Protein AF-A0A543KQH1-F1 (afdb_monomer_lite)

Radius of gyration: 15.55 Å; chains: 1; bounding box: 34×22×48 Å

Structure (mmCIF, N/CA/C/O backbone):
data_AF-A0A543KQH1-F1
#
_entry.id   AF-A0A543KQH1-F1
#
loop_
_atom_site.group_PDB
_atom_site.id
_atom_site.type_symbol
_atom_site.label_atom_id
_atom_site.label_alt_id
_atom_site.label_comp_id
_atom_site.label_asym_id
_atom_site.label_entity_id
_atom_site.label_seq_id
_atom_site.pdbx_PDB_ins_code
_atom_site.Cartn_x
_atom_site.Cartn_y
_atom_site.Cartn_z
_atom_site.occupancy
_atom_site.B_iso_or_equiv
_atom_site.auth_seq_id
_atom_site.auth_comp_id
_atom_site.auth_asym_id
_atom_site.auth_atom_id
_atom_site.pdbx_PDB_model_num
ATOM 1 N N . MET A 1 1 ? -16.096 5.176 -2.011 1.00 89.88 1 MET A N 1
ATOM 2 C CA . MET A 1 1 ? -15.415 5.969 -3.058 1.00 89.88 1 MET A CA 1
ATOM 3 C C . MET A 1 1 ? -13.911 6.041 -2.828 1.00 89.88 1 MET A C 1
ATOM 5 O O . MET A 1 1 ? -13.185 5.577 -3.690 1.00 89.88 1 MET A O 1
ATOM 9 N N . LEU A 1 2 ? -13.437 6.494 -1.659 1.00 95.19 2 LEU A N 1
ATOM 10 C CA . LEU A 1 2 ? -11.995 6.590 -1.362 1.00 95.19 2 LEU A CA 1
ATOM 11 C C . LEU A 1 2 ? -11.208 5.283 -1.546 1.00 95.19 2 LEU A C 1
ATOM 13 O O . LEU A 1 2 ? -10.172 5.297 -2.194 1.00 95.19 2 LEU A O 1
ATOM 17 N N . LEU A 1 3 ? -11.709 4.151 -1.036 1.00 94.12 3 LEU A N 1
ATOM 18 C CA . LEU A 1 3 ? -11.033 2.858 -1.217 1.00 94.12 3 LEU A CA 1
ATOM 19 C C . LEU A 1 3 ? -10.916 2.469 -2.697 1.00 94.12 3 LEU A C 1
ATOM 21 O O . LEU A 1 3 ? -9.865 2.021 -3.129 1.00 94.12 3 LEU A O 1
ATOM 25 N N . VAL A 1 4 ? -11.979 2.673 -3.476 1.00 96.38 4 VAL A N 1
ATOM 26 C CA . VAL A 1 4 ? -11.981 2.372 -4.915 1.00 96.38 4 VAL A CA 1
ATOM 27 C C . VAL A 1 4 ? -10.972 3.254 -5.647 1.00 96.38 4 VAL A C 1
ATOM 29 O O . VAL A 1 4 ? -10.198 2.747 -6.448 1.00 96.38 4 VAL A O 1
ATOM 32 N N . ALA A 1 5 ? -10.928 4.551 -5.329 1.00 96.88 5 ALA A N 1
ATOM 33 C CA . ALA A 1 5 ? -9.943 5.467 -5.895 1.00 96.88 5 ALA A CA 1
ATOM 34 C C . ALA A 1 5 ? -8.506 5.077 -5.510 1.00 96.88 5 ALA A C 1
ATOM 36 O O . ALA A 1 5 ? -7.632 5.077 -6.368 1.00 96.88 5 ALA A O 1
ATOM 37 N N . ALA A 1 6 ? -8.267 4.689 -4.253 1.00 95.56 6 ALA A N 1
ATOM 38 C CA . ALA A 1 6 ? -6.957 4.228 -3.798 1.00 95.56 6 ALA A CA 1
ATOM 39 C C . ALA A 1 6 ? -6.510 2.949 -4.522 1.00 95.56 6 ALA A C 1
ATOM 41 O O . ALA A 1 6 ? -5.364 2.869 -4.943 1.00 95.56 6 ALA A O 1
ATOM 42 N N . LEU A 1 7 ? -7.414 1.983 -4.716 1.00 96.56 7 LEU A N 1
ATOM 43 C CA . LEU A 1 7 ? -7.136 0.771 -5.493 1.00 96.56 7 LEU A CA 1
ATOM 44 C C . LEU A 1 7 ? -6.858 1.098 -6.967 1.00 96.56 7 LEU A C 1
ATOM 46 O O . LEU A 1 7 ? -5.910 0.579 -7.540 1.00 96.56 7 LEU A O 1
ATOM 50 N N . ALA A 1 8 ? -7.639 1.995 -7.574 1.00 96.69 8 ALA A N 1
ATOM 51 C CA . ALA A 1 8 ? -7.422 2.412 -8.957 1.00 96.69 8 ALA A CA 1
ATOM 52 C C . ALA A 1 8 ? -6.067 3.115 -9.140 1.00 96.69 8 ALA A C 1
ATOM 54 O O . ALA A 1 8 ? -5.348 2.809 -10.086 1.00 96.69 8 ALA A O 1
ATOM 55 N N . LEU A 1 9 ? -5.700 4.016 -8.222 1.00 95.25 9 LEU A N 1
ATOM 56 C CA . LEU A 1 9 ? -4.399 4.690 -8.224 1.00 95.25 9 LEU A CA 1
ATOM 57 C C . LEU A 1 9 ? -3.247 3.714 -7.976 1.00 95.25 9 LEU A C 1
ATOM 59 O O . LEU A 1 9 ? -2.213 3.837 -8.625 1.00 95.25 9 LEU A O 1
ATOM 63 N N . GLN A 1 10 ? -3.430 2.745 -7.078 1.00 96.31 10 GLN A N 1
ATOM 64 C CA . GLN A 1 10 ? -2.443 1.702 -6.813 1.00 96.31 10 GLN A CA 1
ATOM 65 C C . GLN A 1 10 ? -2.180 0.866 -8.069 1.00 96.31 10 GLN A C 1
ATOM 67 O O . GLN A 1 10 ? -1.032 0.757 -8.481 1.00 96.31 10 GLN A O 1
ATOM 72 N N . VAL A 1 11 ? -3.221 0.354 -8.733 1.00 94.81 11 VAL A N 1
ATOM 73 C CA . VAL A 1 11 ? -3.068 -0.411 -9.981 1.00 94.81 11 VAL A CA 1
ATOM 74 C C . VAL A 1 11 ? -2.459 0.460 -11.083 1.00 94.81 11 VAL A C 1
ATOM 76 O O . VAL A 1 11 ? -1.492 0.054 -11.721 1.00 94.81 11 VAL A O 1
ATOM 79 N N . ALA A 1 12 ? -2.990 1.665 -11.305 1.00 92.94 12 ALA A N 1
ATOM 80 C CA . ALA A 1 12 ? -2.508 2.549 -12.364 1.00 92.94 12 ALA A CA 1
ATOM 81 C C . ALA A 1 12 ? -1.039 2.946 -12.169 1.00 92.94 12 ALA A C 1
ATOM 83 O O . ALA A 1 12 ? -0.290 2.976 -13.139 1.00 92.94 12 ALA A O 1
ATOM 84 N N . GLY A 1 13 ? -0.629 3.229 -10.931 1.00 91.25 13 GLY A N 1
ATOM 85 C CA . GLY A 1 13 ? 0.753 3.558 -10.600 1.00 91.25 13 GLY A CA 1
ATOM 86 C C . GLY A 1 13 ? 1.693 2.363 -10.743 1.00 91.25 13 GLY A C 1
ATOM 87 O O . GLY A 1 13 ? 2.760 2.500 -11.331 1.00 91.25 13 GLY A O 1
ATOM 88 N N . LEU A 1 14 ? 1.273 1.186 -10.273 1.00 90.25 14 LEU A N 1
ATOM 89 C CA . LEU A 1 14 ? 2.082 -0.034 -10.304 1.00 90.25 14 LEU A CA 1
ATOM 90 C C . LEU A 1 14 ? 2.351 -0.534 -11.733 1.00 90.25 14 LEU A C 1
ATOM 92 O O . LEU A 1 14 ? 3.412 -1.086 -12.008 1.00 90.25 14 LEU A O 1
ATOM 96 N N . TYR A 1 15 ? 1.403 -0.339 -12.653 1.00 89.81 15 TYR A N 1
ATOM 97 C CA . TYR A 1 15 ? 1.537 -0.735 -14.062 1.00 89.81 15 TYR A CA 1
ATOM 98 C C . TYR A 1 15 ? 1.799 0.442 -15.007 1.00 89.81 15 TYR A C 1
ATOM 100 O O . TYR A 1 15 ? 1.700 0.284 -16.226 1.00 89.81 15 TYR A O 1
ATOM 108 N N . ALA A 1 16 ? 2.124 1.623 -14.474 1.00 86.62 16 ALA A N 1
ATOM 109 C CA . ALA A 1 16 ? 2.477 2.763 -15.304 1.00 86.62 16 ALA A CA 1
ATOM 110 C C . ALA A 1 16 ? 3.716 2.423 -16.158 1.00 86.62 16 ALA A C 1
ATOM 112 O O . ALA A 1 16 ? 4.690 1.872 -15.631 1.00 86.62 16 ALA A O 1
ATOM 113 N N . PRO A 1 17 ? 3.714 2.748 -17.465 1.00 75.69 17 PRO A N 1
ATOM 114 C CA . PRO A 1 17 ? 4.891 2.573 -18.302 1.00 75.69 17 PRO A CA 1
ATOM 115 C C . PRO A 1 17 ? 6.074 3.350 -17.724 1.00 75.69 17 PRO A C 1
ATOM 117 O O . PRO A 1 17 ? 5.961 4.543 -17.438 1.00 75.69 17 PRO A O 1
ATOM 120 N N . THR A 1 18 ? 7.220 2.691 -17.584 1.00 68.50 18 THR A N 1
ATOM 121 C CA . THR A 1 18 ? 8.476 3.386 -17.309 1.00 68.50 18 THR A CA 1
ATOM 122 C C . THR A 1 18 ? 8.922 4.091 -18.585 1.00 68.50 18 THR A C 1
ATOM 124 O O . THR A 1 18 ? 8.967 3.491 -19.659 1.00 68.50 18 THR A O 1
ATOM 127 N N . VAL A 1 19 ? 9.208 5.392 -18.496 1.00 58.59 19 VAL A N 1
ATOM 128 C CA . VAL A 1 19 ? 9.757 6.145 -19.628 1.00 58.59 19 VAL A CA 1
ATOM 129 C C . VAL A 1 19 ? 11.234 5.768 -19.761 1.00 58.59 19 VAL A C 1
ATOM 131 O O . VAL A 1 19 ? 11.971 5.965 -18.795 1.00 58.59 19 VAL A O 1
ATOM 134 N N . PRO A 1 20 ? 11.692 5.246 -20.915 1.00 51.41 20 PRO A N 1
ATOM 135 C CA . PRO A 1 20 ? 13.111 5.003 -21.135 1.00 51.41 20 PRO A CA 1
ATOM 136 C C . PRO A 1 20 ? 13.878 6.326 -21.046 1.00 51.41 20 PRO A C 1
ATOM 138 O O . PRO A 1 20 ? 13.583 7.281 -21.765 1.00 51.41 20 PRO A O 1
ATOM 141 N N . GLY A 1 21 ? 14.858 6.384 -20.157 1.00 57.22 21 GLY A N 1
ATOM 142 C CA . GLY A 1 21 ? 15.703 7.546 -19.909 1.00 57.22 21 GLY A CA 1
ATOM 143 C C . GLY A 1 21 ? 16.879 7.135 -19.027 1.00 57.22 21 GLY A C 1
ATOM 144 O O . GLY A 1 21 ? 16.927 5.984 -18.597 1.00 57.22 21 GLY A O 1
ATOM 145 N N . PRO A 1 22 ? 17.846 8.028 -18.757 1.00 57.50 22 PRO A N 1
ATOM 146 C CA . PRO A 1 22 ? 18.864 7.726 -17.762 1.00 57.50 22 PRO A CA 1
ATOM 147 C C . PRO A 1 22 ? 18.164 7.413 -16.434 1.00 57.50 22 PRO A C 1
ATOM 149 O O . PRO A 1 22 ? 17.206 8.114 -16.084 1.00 57.50 22 PRO A O 1
ATOM 152 N N . ASP A 1 23 ? 18.637 6.399 -15.704 1.00 61.88 23 ASP A N 1
ATOM 153 C CA . ASP A 1 23 ? 18.207 6.120 -14.330 1.00 61.88 23 ASP A CA 1
ATOM 154 C C . ASP A 1 23 ? 18.596 7.314 -13.448 1.00 61.88 23 ASP A C 1
ATOM 156 O O . ASP A 1 23 ? 19.660 7.390 -12.841 1.00 61.88 23 ASP A O 1
ATOM 160 N N . THR A 1 24 ? 17.738 8.328 -13.476 1.00 57.94 24 THR A N 1
ATOM 161 C CA . THR A 1 24 ? 17.877 9.605 -12.766 1.00 57.94 24 THR A CA 1
ATOM 162 C C . THR A 1 24 ? 17.168 9.575 -11.416 1.00 57.94 24 THR A C 1
ATOM 164 O O . THR A 1 24 ? 17.217 10.551 -10.667 1.00 57.94 24 THR A O 1
ATOM 167 N N . GLY A 1 25 ? 16.498 8.464 -11.095 1.00 64.19 25 GLY A N 1
ATOM 168 C CA . GLY A 1 25 ? 15.852 8.252 -9.809 1.00 64.19 25 GLY A CA 1
ATOM 169 C C . GLY A 1 25 ? 16.879 8.021 -8.704 1.00 64.19 25 GLY A C 1
ATOM 170 O O . GLY A 1 25 ? 17.869 7.318 -8.892 1.00 64.19 25 GLY A O 1
ATOM 171 N N . LEU A 1 26 ? 16.636 8.598 -7.525 1.00 72.06 26 LEU A N 1
ATOM 172 C CA . LEU A 1 26 ? 17.372 8.214 -6.321 1.00 72.06 26 LEU A CA 1
ATOM 173 C C . LEU A 1 26 ? 17.163 6.709 -6.060 1.00 72.06 26 LEU A C 1
ATOM 175 O O . LEU A 1 26 ? 16.006 6.270 -6.048 1.00 72.06 26 LEU A O 1
ATOM 179 N N . PRO A 1 27 ? 18.235 5.934 -5.802 1.00 74.44 27 PRO A N 1
ATOM 180 C CA . PRO A 1 27 ? 18.118 4.517 -5.477 1.00 74.44 27 PRO A CA 1
ATOM 181 C C . PRO A 1 27 ? 17.128 4.279 -4.329 1.00 74.44 27 PRO A C 1
ATOM 183 O O . PRO A 1 27 ? 17.260 4.878 -3.260 1.00 74.44 27 PRO A O 1
ATOM 186 N N . GLY A 1 28 ? 16.135 3.411 -4.542 1.00 77.69 28 GLY A N 1
ATOM 187 C CA . GLY A 1 28 ? 15.149 3.020 -3.531 1.00 77.69 28 GLY A CA 1
ATOM 188 C C . GLY A 1 28 ? 13.872 3.868 -3.469 1.00 77.69 28 GLY A C 1
ATOM 189 O O . GLY A 1 28 ? 12.977 3.534 -2.691 1.00 77.69 28 GLY A O 1
ATOM 190 N N . LEU A 1 29 ? 13.737 4.944 -4.260 1.00 84.88 29 LEU A N 1
ATOM 191 C CA . LEU A 1 29 ? 12.473 5.700 -4.342 1.00 84.88 29 LEU A CA 1
ATOM 192 C C . LEU A 1 29 ? 11.317 4.870 -4.913 1.00 84.88 29 LEU A C 1
ATOM 194 O O . LEU A 1 29 ? 10.171 5.044 -4.503 1.00 84.88 29 LEU A O 1
ATOM 198 N N . ASP A 1 30 ? 11.630 3.962 -5.828 1.00 85.19 30 ASP A N 1
ATOM 199 C CA . ASP A 1 30 ? 10.745 2.927 -6.353 1.00 85.19 30 ASP A CA 1
ATOM 200 C C . ASP A 1 30 ? 10.087 2.134 -5.212 1.00 85.19 30 ASP A C 1
ATOM 202 O O . ASP A 1 30 ? 8.860 2.101 -5.104 1.00 85.19 30 ASP A O 1
ATOM 206 N N . LYS A 1 31 ? 10.889 1.639 -4.263 1.00 89.69 31 LYS A N 1
ATOM 207 C CA . LYS A 1 31 ? 10.419 0.866 -3.101 1.00 89.69 31 LYS A CA 1
ATOM 208 C C . LYS A 1 31 ? 9.535 1.686 -2.167 1.00 89.69 31 LYS A C 1
ATOM 210 O O . LYS A 1 31 ? 8.573 1.168 -1.602 1.00 89.69 31 LYS A O 1
ATOM 215 N N . VAL A 1 32 ? 9.818 2.982 -2.011 1.00 91.69 32 VAL A N 1
ATOM 216 C CA . VAL A 1 32 ? 8.935 3.896 -1.263 1.00 91.69 32 VAL A CA 1
ATOM 217 C C . VAL A 1 32 ? 7.586 4.037 -1.972 1.00 91.69 32 VAL A C 1
ATOM 219 O O . VAL A 1 32 ? 6.547 4.018 -1.311 1.00 91.69 32 VAL A O 1
ATOM 222 N N . GLY A 1 33 ? 7.589 4.132 -3.304 1.00 91.69 33 GLY A N 1
ATOM 223 C CA . GLY A 1 33 ? 6.377 4.123 -4.122 1.00 91.69 33 GLY A CA 1
ATOM 224 C C . GLY A 1 33 ? 5.535 2.868 -3.888 1.00 91.69 33 GLY A C 1
ATOM 225 O O . GLY A 1 33 ? 4.368 2.989 -3.518 1.00 91.69 33 GLY A O 1
ATOM 226 N N . HIS A 1 34 ? 6.147 1.690 -4.009 1.00 94.19 34 HIS A N 1
ATOM 227 C CA . HIS A 1 34 ? 5.536 0.385 -3.729 1.00 94.19 34 HIS A CA 1
ATOM 228 C C . HIS A 1 34 ? 4.908 0.323 -2.329 1.00 94.19 34 HIS A C 1
ATOM 230 O O . HIS A 1 34 ? 3.701 0.102 -2.168 1.00 94.19 34 HIS A O 1
ATOM 236 N N . LEU A 1 35 ? 5.692 0.667 -1.305 1.00 96.31 35 LEU A N 1
ATOM 237 C CA . LEU A 1 35 ? 5.232 0.701 0.080 1.00 96.31 35 LEU A CA 1
ATOM 238 C C . LEU A 1 35 ? 3.988 1.585 0.250 1.00 96.31 35 LEU A C 1
ATOM 240 O O . LEU A 1 35 ? 3.005 1.165 0.865 1.00 96.31 35 LEU A O 1
ATOM 244 N N . LEU A 1 36 ? 3.999 2.806 -0.294 1.00 95.38 36 LEU A N 1
ATOM 245 C CA . LEU A 1 36 ? 2.878 3.742 -0.166 1.00 95.38 36 LEU A CA 1
ATOM 246 C C . LEU A 1 36 ? 1.645 3.293 -0.959 1.00 95.38 36 LEU A C 1
ATOM 248 O O . LEU A 1 36 ? 0.522 3.395 -0.449 1.00 95.38 36 LEU A O 1
ATOM 252 N N . MET A 1 37 ? 1.849 2.773 -2.173 1.00 96.00 37 MET A N 1
ATOM 253 C CA . MET A 1 37 ? 0.786 2.276 -3.047 1.00 96.00 37 MET A CA 1
ATOM 254 C C . MET A 1 37 ? -0.002 1.141 -2.392 1.00 96.00 37 MET A C 1
ATOM 256 O O . MET A 1 37 ? -1.222 1.102 -2.536 1.00 96.00 37 MET A O 1
ATOM 260 N N . PHE A 1 38 ? 0.645 0.277 -1.609 1.00 98.12 38 PHE A N 1
ATOM 261 C CA . PHE A 1 38 ? -0.035 -0.795 -0.879 1.00 98.12 38 PHE A CA 1
ATOM 262 C C . PHE A 1 38 ? -0.516 -0.387 0.524 1.00 98.12 38 PHE A C 1
ATOM 264 O O . PHE A 1 38 ? -1.568 -0.856 0.974 1.00 98.12 38 PHE A O 1
ATOM 271 N N . ALA A 1 39 ? 0.177 0.528 1.211 1.00 98.12 39 ALA A N 1
ATOM 272 C CA . ALA A 1 39 ? -0.211 0.978 2.550 1.00 98.12 39 ALA A CA 1
ATOM 273 C C . ALA A 1 39 ? -1.547 1.731 2.577 1.00 98.12 39 ALA A C 1
ATOM 275 O O . ALA A 1 39 ? -2.382 1.479 3.452 1.00 98.12 39 ALA A O 1
ATOM 276 N N . ALA A 1 40 ? -1.778 2.636 1.622 1.00 97.62 40 ALA A N 1
ATOM 277 C CA . ALA A 1 40 ? -2.996 3.443 1.574 1.00 97.62 40 ALA A CA 1
ATOM 278 C C . ALA A 1 40 ? -4.292 2.605 1.434 1.00 97.62 40 ALA A C 1
ATOM 280 O O . ALA A 1 40 ? -5.176 2.729 2.294 1.00 97.62 40 ALA A O 1
ATOM 281 N N . PRO A 1 41 ? -4.445 1.719 0.425 1.00 97.88 41 PRO A N 1
ATOM 282 C CA . PRO A 1 41 ? -5.631 0.874 0.311 1.00 97.88 41 PRO A CA 1
ATOM 283 C C . PRO A 1 41 ? -5.737 -0.143 1.457 1.00 97.88 41 PRO A C 1
ATOM 285 O O . PRO A 1 41 ? -6.852 -0.413 1.907 1.00 97.88 41 PRO A O 1
ATOM 288 N N . ALA A 1 42 ? -4.623 -0.650 2.003 1.00 98.44 42 ALA A N 1
ATOM 289 C CA . ALA A 1 42 ? -4.647 -1.550 3.160 1.00 98.44 42 ALA A CA 1
ATOM 290 C C . ALA A 1 42 ? -5.178 -0.863 4.431 1.00 98.44 42 ALA A C 1
ATOM 292 O O . ALA A 1 42 ? -5.990 -1.440 5.170 1.00 98.44 42 ALA A O 1
ATOM 293 N N . ALA A 1 43 ? -4.780 0.390 4.673 1.00 98.25 43 ALA A N 1
ATOM 294 C CA . ALA A 1 43 ? -5.304 1.189 5.775 1.00 98.25 43 ALA A CA 1
ATOM 295 C C . ALA A 1 43 ? -6.815 1.415 5.620 1.00 98.25 43 ALA A C 1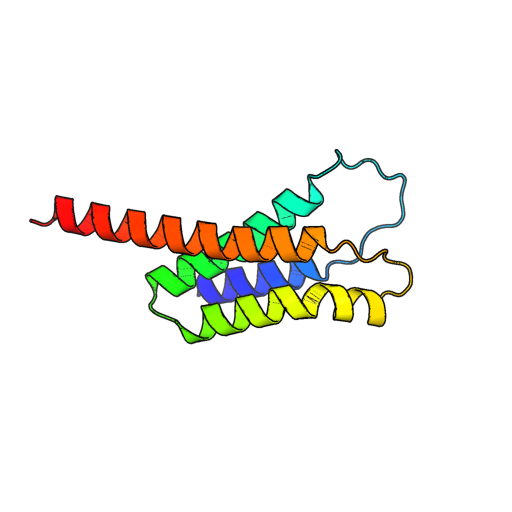
ATOM 297 O O . ALA A 1 43 ? -7.583 1.125 6.541 1.00 98.25 43 ALA A O 1
ATOM 298 N N . LEU A 1 44 ? -7.264 1.846 4.436 1.00 98.00 44 LEU A N 1
ATOM 299 C CA . LEU A 1 44 ? -8.684 2.070 4.145 1.00 98.00 44 LEU A CA 1
ATOM 300 C C . LEU A 1 44 ? -9.514 0.785 4.267 1.00 98.00 44 LEU A C 1
ATOM 302 O O . LEU A 1 44 ? -10.563 0.794 4.910 1.00 98.00 44 LEU A O 1
ATOM 306 N N . ALA A 1 45 ? -9.040 -0.335 3.718 1.00 97.75 45 ALA A N 1
ATOM 307 C CA . ALA A 1 45 ? -9.704 -1.630 3.844 1.00 97.75 45 ALA A CA 1
ATOM 308 C C . ALA A 1 45 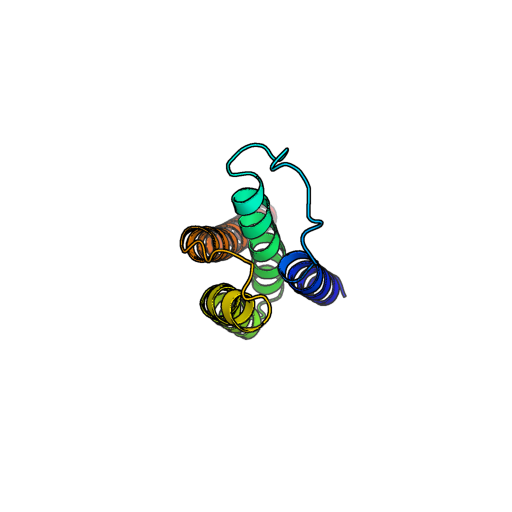? -9.844 -2.054 5.314 1.00 97.75 45 ALA A C 1
ATOM 310 O O . ALA A 1 45 ? -10.909 -2.507 5.737 1.00 97.75 45 ALA A O 1
ATOM 311 N N . THR A 1 46 ? -8.804 -1.836 6.125 1.00 98.12 46 THR A N 1
ATOM 312 C CA . THR A 1 46 ? -8.835 -2.112 7.568 1.00 98.12 46 THR A CA 1
ATOM 313 C C . THR A 1 46 ? -9.821 -1.199 8.304 1.00 98.12 46 THR A C 1
ATOM 315 O O . THR A 1 46 ? -10.565 -1.667 9.169 1.00 98.12 46 THR A O 1
ATOM 318 N N . LEU A 1 47 ? -9.885 0.092 7.965 1.00 96.75 47 LEU A N 1
ATOM 319 C CA . LEU A 1 47 ? -10.852 1.048 8.527 1.00 96.75 47 LEU A CA 1
ATOM 320 C C . LEU A 1 47 ? -12.302 0.751 8.111 1.00 96.75 47 LEU A C 1
ATOM 322 O O . LEU A 1 47 ? -13.222 1.014 8.880 1.00 96.75 47 LEU A O 1
ATOM 326 N N . LEU A 1 48 ? -12.512 0.121 6.958 1.00 96.38 48 LEU A N 1
ATOM 327 C CA . LEU A 1 48 ? -13.836 -0.281 6.473 1.00 96.38 48 LEU A CA 1
ATOM 328 C C . LEU A 1 48 ? -14.217 -1.726 6.842 1.00 96.38 48 LEU A C 1
ATOM 330 O O . LEU A 1 48 ? -15.340 -2.146 6.590 1.00 96.38 48 LEU A O 1
ATOM 334 N N . GLY A 1 49 ? -13.300 -2.502 7.432 1.00 96.56 49 GLY A N 1
ATOM 335 C CA . GLY A 1 49 ? -13.535 -3.915 7.757 1.00 96.56 49 GLY A CA 1
ATOM 336 C C . GLY A 1 49 ? -13.556 -4.846 6.535 1.00 96.56 49 GLY A C 1
ATOM 337 O O . GLY A 1 49 ? -13.986 -5.995 6.639 1.00 96.56 49 GLY A O 1
ATOM 338 N N . ALA A 1 50 ? -13.065 -4.386 5.383 1.00 96.62 50 ALA A N 1
ATOM 339 C CA . ALA A 1 50 ? -13.066 -5.110 4.116 1.00 96.62 50 ALA A CA 1
ATOM 340 C C . ALA A 1 50 ? -11.911 -6.127 4.041 1.00 96.62 50 ALA A C 1
ATOM 342 O O . ALA A 1 50 ? -10.942 -5.955 3.305 1.00 96.62 50 ALA A O 1
ATOM 343 N N . ARG A 1 51 ? -12.002 -7.209 4.826 1.00 95.56 51 ARG A N 1
ATOM 344 C CA . ARG A 1 51 ? -10.938 -8.229 4.956 1.00 95.56 51 ARG A CA 1
ATOM 345 C C . ARG A 1 51 ? -10.533 -8.876 3.629 1.00 95.56 51 ARG A C 1
ATOM 347 O O . ARG A 1 51 ? -9.357 -9.155 3.432 1.00 95.56 51 ARG A O 1
ATOM 354 N N . TRP A 1 52 ? -11.487 -9.084 2.724 1.00 97.38 52 TRP A N 1
ATOM 355 C CA . TRP A 1 52 ? -11.223 -9.677 1.411 1.00 97.38 52 TRP A CA 1
ATOM 356 C C . TRP A 1 52 ? -10.294 -8.803 0.554 1.00 97.38 52 TRP A C 1
ATOM 358 O O . TRP A 1 52 ? -9.494 -9.336 -0.206 1.00 97.38 52 TRP A O 1
ATOM 368 N N . VAL A 1 53 ? -10.330 -7.475 0.728 1.00 97.50 53 VAL A N 1
ATOM 369 C CA . VAL A 1 53 ? -9.438 -6.545 0.018 1.00 97.50 53 VAL A CA 1
ATOM 370 C C . VAL A 1 53 ? -8.000 -6.709 0.495 1.00 97.50 53 VAL A C 1
ATOM 372 O O . VAL A 1 53 ? -7.086 -6.652 -0.314 1.00 97.50 53 VAL A O 1
ATOM 375 N N . LEU A 1 54 ? -7.778 -6.972 1.786 1.00 98.06 54 LEU A N 1
ATOM 376 C CA . LEU A 1 54 ? -6.432 -7.243 2.303 1.00 98.06 54 LEU A CA 1
ATOM 377 C C . LEU A 1 54 ? -5.848 -8.523 1.699 1.00 98.06 54 LEU A C 1
ATOM 379 O O . LEU A 1 54 ? -4.681 -8.541 1.328 1.00 98.06 54 LEU A O 1
ATOM 383 N N . VAL A 1 55 ? -6.667 -9.571 1.560 1.00 98.12 55 VAL A N 1
ATOM 384 C CA . VAL A 1 55 ? -6.252 -10.807 0.880 1.00 98.12 55 VAL A CA 1
ATOM 385 C C . VAL A 1 55 ? -5.927 -10.524 -0.586 1.00 98.12 55 VAL A C 1
ATOM 387 O O . VAL A 1 55 ? -4.878 -10.944 -1.062 1.00 98.12 55 VAL A O 1
ATOM 390 N N . ALA A 1 56 ? -6.778 -9.764 -1.280 1.00 97.94 56 ALA A N 1
ATOM 391 C CA . ALA A 1 56 ? -6.540 -9.377 -2.667 1.00 97.94 56 ALA A CA 1
ATOM 392 C C . ALA A 1 56 ? -5.240 -8.572 -2.833 1.00 97.94 56 ALA A C 1
ATOM 394 O O . ALA A 1 56 ? -4.484 -8.845 -3.757 1.00 97.94 56 ALA A O 1
ATOM 395 N N . LEU A 1 57 ? -4.940 -7.642 -1.920 1.00 98.12 57 LEU A N 1
ATOM 396 C CA . LEU A 1 57 ? -3.690 -6.879 -1.927 1.00 98.12 57 LEU A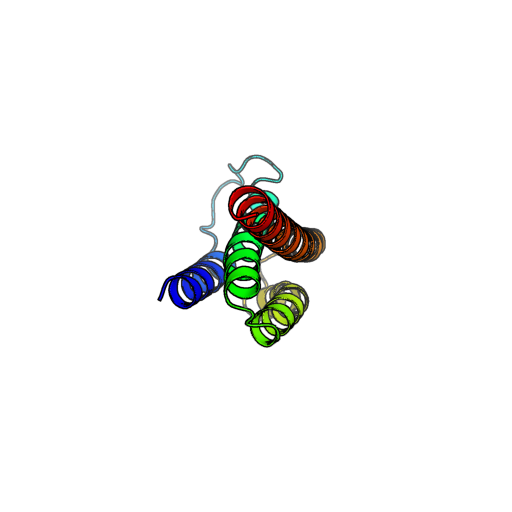 CA 1
ATOM 397 C C . LEU A 1 57 ? -2.466 -7.776 -1.710 1.00 98.12 57 LEU A C 1
ATOM 399 O O . LEU A 1 57 ? -1.474 -7.601 -2.402 1.00 98.12 57 LEU A O 1
ATOM 403 N N . VAL A 1 58 ? -2.527 -8.756 -0.801 1.00 98.38 58 VAL A N 1
ATOM 404 C CA . VAL A 1 58 ? -1.415 -9.706 -0.597 1.00 98.38 58 VAL A CA 1
ATOM 405 C C . VAL A 1 58 ? -1.191 -10.558 -1.843 1.00 98.38 58 VAL A C 1
ATOM 407 O O . VAL A 1 58 ? -0.056 -10.730 -2.270 1.00 98.38 58 VAL A O 1
ATOM 410 N N . VAL A 1 59 ? -2.263 -11.065 -2.457 1.00 98.12 59 VAL A N 1
ATOM 411 C CA . VAL A 1 59 ? -2.156 -11.802 -3.725 1.00 98.12 59 VAL A CA 1
ATOM 412 C C . VAL A 1 59 ? -1.565 -10.906 -4.810 1.00 98.12 59 VAL A C 1
ATOM 414 O O . VAL A 1 59 ? -0.679 -11.338 -5.539 1.00 98.12 59 VAL A O 1
ATOM 417 N N . HIS A 1 60 ? -2.014 -9.653 -4.897 1.00 97.25 60 HIS A N 1
ATOM 418 C CA . HIS A 1 60 ? -1.509 -8.708 -5.885 1.00 97.25 60 HIS A CA 1
ATOM 419 C C . HIS A 1 60 ? -0.021 -8.412 -5.683 1.00 97.25 60 HIS A C 1
ATOM 421 O O . HIS A 1 60 ? 0.707 -8.476 -6.660 1.00 97.25 60 HIS A O 1
ATOM 427 N N . ALA A 1 61 ? 0.438 -8.203 -4.447 1.00 96.75 61 ALA A N 1
ATOM 428 C CA . ALA A 1 61 ? 1.851 -7.997 -4.112 1.00 96.75 61 ALA A CA 1
ATOM 429 C C . ALA A 1 61 ? 2.758 -9.170 -4.532 1.00 96.75 61 ALA A C 1
ATOM 431 O O . ALA A 1 61 ? 3.902 -8.971 -4.913 1.00 96.75 61 ALA A O 1
ATOM 432 N N . LEU A 1 62 ? 2.256 -10.408 -4.462 1.00 95.94 62 LEU A N 1
ATOM 433 C CA . LEU A 1 62 ? 3.027 -11.603 -4.832 1.00 95.94 62 LEU A CA 1
ATOM 434 C C . LEU A 1 62 ? 3.010 -11.892 -6.339 1.00 95.94 62 LEU A C 1
ATOM 436 O O . LEU A 1 62 ? 3.891 -12.580 -6.848 1.00 95.94 62 LEU A O 1
ATOM 440 N N . VAL A 1 63 ? 1.977 -11.428 -7.044 1.00 95.12 63 VAL A N 1
ATOM 441 C CA . VAL A 1 63 ? 1.761 -11.716 -8.471 1.00 95.12 63 VAL A CA 1
ATOM 442 C C . VAL A 1 63 ? 2.203 -10.556 -9.363 1.00 95.12 63 VAL A C 1
ATOM 444 O O . VAL A 1 63 ? 2.506 -10.781 -10.533 1.00 95.12 63 VAL A O 1
ATOM 447 N N . SER A 1 64 ? 2.247 -9.329 -8.839 1.00 92.56 64 SER A N 1
ATOM 448 C CA . SER A 1 64 ? 2.562 -8.105 -9.581 1.00 92.56 64 SER A CA 1
ATOM 449 C C . SER A 1 64 ? 3.891 -8.203 -10.318 1.00 92.56 64 SER A C 1
ATOM 451 O O . SER A 1 64 ? 3.915 -7.986 -11.525 1.00 92.56 64 SER A O 1
ATOM 453 N N . GLU A 1 65 ? 4.957 -8.584 -9.623 1.00 90.81 65 GLU A N 1
ATOM 454 C CA . GLU A 1 65 ? 6.310 -8.651 -10.173 1.00 90.81 65 GLU A CA 1
ATOM 455 C C . GLU A 1 65 ? 6.459 -9.752 -11.248 1.00 90.81 65 GLU A C 1
ATOM 457 O O . GLU A 1 65 ? 6.851 -9.422 -12.372 1.00 90.81 65 GLU A O 1
ATOM 462 N N . PRO A 1 66 ? 6.059 -11.026 -11.020 1.00 90.00 66 PRO A N 1
ATOM 463 C CA . PRO A 1 66 ? 6.047 -12.030 -12.088 1.00 90.00 66 PRO A CA 1
ATOM 464 C C . PRO A 1 66 ? 5.215 -11.610 -13.305 1.00 90.00 66 PRO A C 1
ATOM 466 O O . PRO A 1 66 ? 5.602 -11.848 -14.451 1.00 90.00 66 PRO A O 1
ATOM 469 N N . LEU A 1 67 ? 4.068 -10.967 -13.068 1.00 90.50 67 LEU A N 1
ATOM 470 C CA . LEU A 1 67 ? 3.195 -10.487 -14.133 1.00 90.50 67 LEU A CA 1
ATOM 471 C C . LEU A 1 67 ? 3.848 -9.347 -14.927 1.00 90.50 67 LEU A C 1
ATOM 473 O O . LEU A 1 67 ? 3.760 -9.335 -16.153 1.00 90.50 67 LEU A O 1
ATOM 477 N N . GLN A 1 68 ? 4.520 -8.411 -14.256 1.00 88.12 68 GLN A N 1
ATOM 478 C CA . GLN A 1 68 ? 5.264 -7.329 -14.901 1.00 88.12 68 GLN A CA 1
ATOM 479 C C . GLN A 1 68 ? 6.425 -7.872 -15.734 1.00 88.12 68 GLN A C 1
ATOM 481 O O . GLN A 1 68 ? 6.572 -7.448 -16.875 1.00 88.12 68 GLN A O 1
ATOM 486 N N . GLY A 1 69 ? 7.187 -8.843 -15.222 1.00 84.94 69 GLY A N 1
ATOM 487 C CA . G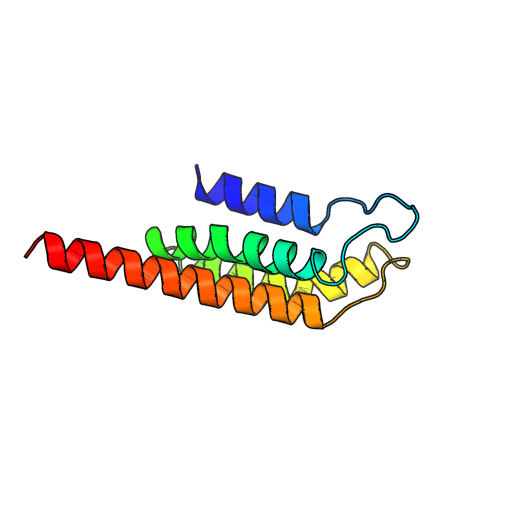LY A 1 69 ? 8.258 -9.491 -15.985 1.00 84.94 69 GLY A CA 1
ATOM 488 C C . GLY A 1 69 ? 7.746 -10.213 -17.236 1.00 84.94 69 GLY A C 1
ATOM 489 O O . GLY A 1 69 ? 8.406 -10.212 -18.273 1.00 84.94 69 GLY A O 1
ATOM 490 N N . TRP A 1 70 ? 6.535 -10.781 -17.183 1.00 86.12 70 TRP A N 1
ATOM 491 C CA . TRP A 1 70 ? 5.918 -11.434 -18.341 1.00 86.12 70 TRP A CA 1
ATOM 492 C C . TRP A 1 70 ? 5.366 -10.442 -19.378 1.00 86.12 70 TRP A C 1
ATOM 494 O O . TRP A 1 70 ? 5.527 -10.649 -20.581 1.00 86.12 70 TRP A O 1
ATOM 504 N N . VAL A 1 71 ? 4.720 -9.362 -18.928 1.00 84.38 71 VAL A N 1
ATOM 505 C CA . VAL A 1 71 ? 4.071 -8.368 -19.805 1.00 84.38 71 VAL A CA 1
ATOM 506 C C . VAL A 1 71 ? 5.062 -7.326 -20.336 1.00 84.38 71 VAL A C 1
ATOM 508 O O . VAL A 1 71 ? 4.877 -6.800 -21.433 1.00 84.38 71 VAL A O 1
ATOM 511 N N . ALA A 1 72 ? 6.132 -7.046 -19.593 1.00 82.44 72 ALA A N 1
ATOM 512 C CA . ALA A 1 72 ? 7.188 -6.110 -19.952 1.00 82.44 72 ALA A CA 1
ATOM 513 C C . ALA A 1 72 ? 8.565 -6.788 -19.822 1.00 82.44 72 ALA A C 1
ATOM 515 O O . ALA A 1 72 ? 9.293 -6.504 -18.875 1.00 82.44 72 ALA A O 1
ATOM 516 N N . PRO A 1 73 ? 8.974 -7.627 -20.797 1.00 76.50 73 PRO A N 1
ATOM 517 C CA . PRO A 1 73 ? 10.218 -8.409 -20.722 1.00 76.50 73 PRO A CA 1
ATOM 518 C C . PRO A 1 73 ? 11.505 -7.580 -20.605 1.00 76.50 73 PRO A C 1
ATOM 520 O O . PRO A 1 73 ? 12.561 -8.121 -20.307 1.00 76.50 73 PRO A O 1
ATOM 523 N N . GLN A 1 74 ? 11.425 -6.277 -20.891 1.00 77.31 74 GLN A N 1
ATOM 524 C CA . GLN A 1 74 ? 12.530 -5.326 -20.756 1.00 77.31 74 GLN A CA 1
ATOM 525 C C . GLN A 1 74 ? 12.681 -4.797 -19.318 1.00 77.31 74 GLN A C 1
ATOM 527 O O . GLN A 1 74 ? 13.632 -4.072 -19.044 1.00 77.31 74 GLN A O 1
ATOM 532 N N . ARG A 1 75 ? 11.737 -5.093 -18.410 1.00 77.06 75 ARG A N 1
ATOM 533 C CA . ARG A 1 75 ? 11.867 -4.766 -16.987 1.00 77.06 75 ARG A CA 1
ATOM 534 C C . ARG A 1 75 ? 12.618 -5.877 -16.273 1.00 77.06 75 ARG A C 1
ATOM 536 O O . ARG A 1 75 ? 12.265 -7.049 -16.386 1.00 77.06 75 ARG A O 1
ATOM 543 N N . GLU A 1 76 ? 13.608 -5.481 -15.489 1.00 80.62 76 GLU A N 1
ATOM 544 C CA . GLU A 1 76 ? 14.235 -6.369 -14.521 1.00 80.62 76 GLU A CA 1
ATOM 545 C C . GLU A 1 76 ? 13.284 -6.577 -13.339 1.00 80.62 76 GLU A C 1
ATOM 547 O O . GLU A 1 76 ? 12.696 -5.623 -12.828 1.00 80.62 76 GLU A O 1
ATOM 552 N N . ALA A 1 77 ? 13.097 -7.839 -12.955 1.00 80.69 77 ALA A N 1
ATOM 553 C CA . ALA A 1 77 ? 12.360 -8.199 -11.752 1.00 80.69 77 ALA A CA 1
ATOM 554 C C . ALA A 1 77 ? 13.233 -7.901 -10.522 1.00 80.69 77 ALA A C 1
ATOM 556 O O . ALA A 1 77 ? 14.399 -8.305 -10.488 1.00 80.69 77 ALA A O 1
ATOM 557 N N . ASP A 1 78 ? 12.675 -7.204 -9.534 1.00 88.38 78 ASP A N 1
ATOM 558 C CA . ASP A 1 78 ? 13.311 -6.938 -8.245 1.00 88.38 78 ASP A CA 1
ATOM 559 C C . ASP A 1 78 ? 12.448 -7.506 -7.102 1.00 88.38 78 ASP A C 1
ATOM 561 O O . ASP A 1 78 ? 11.454 -6.886 -6.714 1.00 88.38 78 ASP A O 1
ATOM 565 N N . PRO A 1 79 ? 12.842 -8.642 -6.488 1.00 89.31 79 PRO A N 1
ATOM 566 C CA . PRO A 1 79 ? 12.081 -9.258 -5.401 1.00 89.31 79 PRO A CA 1
ATOM 567 C C . PRO A 1 79 ? 11.884 -8.347 -4.185 1.00 89.31 79 PRO A C 1
ATOM 569 O O . PRO A 1 79 ? 11.033 -8.609 -3.328 1.00 89.31 79 PRO A O 1
ATOM 572 N N . LEU A 1 80 ? 12.684 -7.281 -4.066 1.00 92.12 80 LEU A N 1
ATOM 573 C CA . LEU A 1 80 ? 12.513 -6.273 -3.028 1.00 92.12 80 LEU A CA 1
ATOM 574 C C . LEU A 1 80 ? 11.241 -5.437 -3.222 1.00 92.12 80 LEU 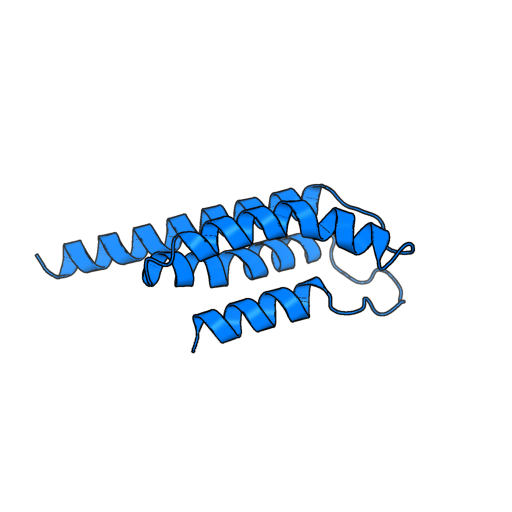A C 1
ATOM 576 O O . LEU A 1 80 ? 10.754 -4.886 -2.234 1.00 92.12 80 LEU A O 1
ATOM 580 N N . ASP A 1 81 ? 10.669 -5.390 -4.425 1.00 92.44 81 ASP A N 1
ATOM 581 C CA . ASP A 1 81 ? 9.387 -4.736 -4.693 1.00 92.44 81 ASP A CA 1
ATOM 582 C C . ASP A 1 81 ? 8.246 -5.488 -4.001 1.00 92.44 81 ASP A C 1
ATOM 584 O O . ASP A 1 81 ? 7.469 -4.889 -3.255 1.00 92.44 81 ASP A O 1
ATOM 588 N N . ALA A 1 82 ? 8.210 -6.821 -4.115 1.00 94.31 82 ALA A N 1
ATOM 589 C CA . ALA A 1 82 ? 7.244 -7.648 -3.390 1.00 94.31 82 ALA A CA 1
ATOM 590 C C . ALA A 1 82 ? 7.396 -7.500 -1.862 1.00 94.31 82 ALA A C 1
ATOM 592 O O . ALA A 1 82 ? 6.409 -7.458 -1.120 1.00 94.31 82 ALA A O 1
ATOM 593 N N . VAL A 1 83 ? 8.633 -7.374 -1.365 1.00 96.56 83 VAL A N 1
ATOM 594 C CA . VAL A 1 83 ? 8.890 -7.094 0.058 1.00 96.56 83 VAL A CA 1
ATOM 595 C C . VAL A 1 83 ? 8.344 -5.719 0.451 1.00 96.56 83 VAL A C 1
ATOM 597 O O . VAL A 1 83 ? 7.675 -5.604 1.482 1.00 96.56 83 VAL A O 1
ATOM 600 N N . ALA A 1 84 ? 8.591 -4.685 -0.355 1.00 96.06 84 ALA A N 1
ATOM 601 C CA . ALA A 1 84 ? 8.088 -3.336 -0.115 1.00 96.06 84 ALA A CA 1
ATOM 602 C C . ALA A 1 84 ? 6.551 -3.293 -0.107 1.00 96.06 84 ALA A C 1
ATOM 604 O O . ALA A 1 84 ? 5.965 -2.685 0.794 1.00 96.06 84 ALA A O 1
ATOM 605 N N . ASP A 1 85 ? 5.902 -4.006 -1.026 1.00 97.12 85 ASP A N 1
ATOM 606 C CA . ASP A 1 85 ? 4.446 -4.133 -1.105 1.00 97.12 85 ASP A CA 1
ATOM 607 C C . ASP A 1 85 ? 3.870 -4.761 0.174 1.00 97.12 85 ASP A C 1
ATOM 609 O O . ASP A 1 85 ? 2.969 -4.201 0.810 1.00 97.12 85 ASP A O 1
ATOM 613 N N . LEU A 1 86 ? 4.425 -5.897 0.614 1.00 98.25 86 LEU A N 1
ATOM 614 C CA . LEU A 1 86 ? 3.989 -6.591 1.832 1.00 98.25 86 LEU A CA 1
ATOM 615 C C . LEU A 1 86 ? 4.200 -5.740 3.093 1.00 98.25 86 LEU A C 1
ATOM 617 O O . LEU A 1 86 ? 3.330 -5.708 3.972 1.00 98.25 86 LEU A O 1
ATOM 621 N N . LEU A 1 87 ? 5.324 -5.020 3.180 1.00 98.31 87 LEU A N 1
ATOM 622 C CA . LEU A 1 87 ? 5.579 -4.066 4.261 1.00 98.31 87 LEU A CA 1
ATOM 623 C C . LEU A 1 87 ? 4.587 -2.900 4.228 1.00 98.31 87 LEU A C 1
ATOM 625 O O . LEU A 1 87 ? 4.096 -2.496 5.283 1.00 98.31 87 LEU A O 1
ATOM 629 N N . GLY A 1 88 ? 4.234 -2.411 3.038 1.00 98.25 88 GLY A N 1
ATOM 630 C CA . GLY A 1 88 ? 3.178 -1.425 2.836 1.00 98.25 88 GLY A CA 1
ATOM 631 C C . GLY A 1 88 ? 1.847 -1.898 3.411 1.00 98.25 88 GLY A C 1
ATOM 632 O O . GLY A 1 88 ? 1.259 -1.218 4.257 1.00 98.25 88 GLY A O 1
ATOM 633 N N . ILE A 1 89 ? 1.402 -3.105 3.046 1.00 98.62 89 ILE A N 1
ATOM 634 C CA . ILE A 1 89 ? 0.172 -3.708 3.587 1.00 98.62 89 ILE A CA 1
ATOM 635 C C . ILE A 1 89 ? 0.230 -3.778 5.118 1.00 98.62 89 ILE A C 1
ATOM 637 O O . ILE A 1 89 ? -0.704 -3.337 5.798 1.00 98.62 89 ILE A O 1
ATOM 641 N N . ALA A 1 90 ? 1.326 -4.303 5.675 1.00 98.56 90 ALA A N 1
ATOM 642 C CA . ALA A 1 90 ? 1.502 -4.437 7.118 1.00 98.56 90 ALA A CA 1
ATOM 643 C C . ALA A 1 90 ? 1.444 -3.076 7.835 1.00 98.56 90 ALA A C 1
ATOM 645 O O . ALA A 1 90 ? 0.733 -2.935 8.837 1.00 98.56 90 ALA A O 1
ATOM 646 N N . ALA A 1 91 ? 2.127 -2.063 7.296 1.00 98.50 91 ALA A N 1
ATOM 647 C CA . ALA A 1 91 ? 2.136 -0.703 7.823 1.00 98.50 91 ALA A CA 1
ATOM 648 C C . ALA A 1 91 ? 0.741 -0.061 7.774 1.00 98.50 91 ALA A C 1
ATOM 650 O O . ALA A 1 91 ? 0.282 0.494 8.775 1.00 98.50 91 ALA A O 1
ATOM 651 N N . GLY A 1 92 ? 0.024 -0.194 6.653 1.00 98.31 92 GLY A N 1
ATOM 652 C CA . GLY A 1 92 ? -1.338 0.319 6.499 1.00 98.31 92 GLY A CA 1
ATOM 653 C C . GLY A 1 92 ? -2.314 -0.298 7.505 1.00 98.31 92 GLY A C 1
ATOM 654 O O . GLY A 1 92 ? -3.082 0.411 8.164 1.00 98.31 92 GLY A O 1
ATOM 655 N N . VAL A 1 93 ? -2.238 -1.618 7.698 1.00 98.56 93 VAL A N 1
ATOM 656 C CA . VAL A 1 93 ? -3.030 -2.338 8.707 1.00 98.56 93 VAL A CA 1
ATOM 657 C C . VAL A 1 93 ? -2.690 -1.863 10.124 1.00 98.56 93 VAL A C 1
ATOM 659 O O . VAL A 1 93 ? -3.597 -1.622 10.930 1.00 98.56 93 VAL A O 1
ATOM 662 N N . ALA A 1 94 ? -1.401 -1.733 10.451 1.00 98.25 94 ALA A N 1
ATOM 663 C CA . ALA A 1 94 ? -0.945 -1.287 11.766 1.00 98.25 94 ALA A CA 1
ATOM 664 C C . ALA A 1 94 ? -1.430 0.137 12.079 1.00 98.25 94 ALA A C 1
ATOM 666 O O . ALA A 1 94 ? -2.006 0.367 13.147 1.00 98.25 94 ALA A O 1
ATOM 667 N N . LEU A 1 95 ? -1.287 1.060 11.125 1.00 97.88 95 LEU A N 1
ATOM 668 C CA . LEU A 1 95 ? -1.743 2.443 11.244 1.00 97.88 95 LEU A CA 1
ATOM 669 C C . LEU A 1 95 ? -3.255 2.518 11.478 1.00 97.88 95 LEU A C 1
ATOM 671 O O . LEU A 1 95 ? -3.705 3.143 12.438 1.00 97.88 95 LEU A O 1
ATOM 675 N N . ALA A 1 96 ? -4.052 1.828 10.661 1.00 97.31 96 ALA A N 1
ATOM 676 C CA . ALA A 1 96 ? -5.506 1.816 10.804 1.00 97.31 96 ALA A CA 1
ATOM 677 C C . ALA A 1 96 ? -5.963 1.265 12.166 1.00 97.31 96 ALA A C 1
ATOM 679 O O . ALA A 1 96 ? -6.891 1.793 12.783 1.00 97.31 96 ALA A O 1
ATOM 680 N N . ARG A 1 97 ? -5.298 0.218 12.670 1.00 96.81 97 ARG A N 1
ATOM 681 C CA . ARG A 1 97 ? -5.567 -0.326 14.011 1.00 96.81 97 ARG A CA 1
ATOM 682 C C . ARG A 1 97 ? -5.199 0.666 15.110 1.00 96.81 97 ARG A C 1
ATOM 684 O O . ARG A 1 97 ? -5.962 0.798 16.065 1.00 96.81 97 ARG A O 1
ATOM 691 N N . ALA A 1 98 ? -4.072 1.364 14.985 1.00 96.19 98 ALA A N 1
ATOM 692 C CA . ALA A 1 98 ? -3.664 2.390 15.940 1.00 96.19 98 ALA A CA 1
ATOM 693 C C . ALA A 1 98 ? -4.670 3.552 15.988 1.00 96.19 98 ALA A C 1
ATOM 695 O O . ALA A 1 98 ? -5.048 3.983 17.077 1.00 96.19 98 ALA A O 1
ATOM 696 N N . LEU A 1 99 ? -5.166 4.001 14.830 1.00 94.69 99 LEU A N 1
ATOM 697 C CA . LEU A 1 99 ? -6.187 5.048 14.739 1.00 94.69 99 LEU A CA 1
ATOM 698 C C . LEU A 1 99 ? -7.497 4.633 15.422 1.00 94.69 99 LEU A C 1
ATOM 700 O O . LEU A 1 99 ? -7.992 5.366 16.272 1.00 94.69 99 LEU A O 1
ATOM 704 N N . ARG A 1 100 ? -8.008 3.423 15.143 1.00 92.94 100 ARG A N 1
ATOM 705 C CA . ARG A 1 100 ? -9.221 2.899 15.801 1.00 92.94 100 ARG A CA 1
ATOM 706 C C . ARG A 1 100 ? -9.087 2.829 17.325 1.00 92.94 100 ARG A C 1
ATOM 708 O O . ARG A 1 100 ? -10.034 3.146 18.035 1.00 92.94 100 ARG A O 1
ATOM 715 N N . ARG A 1 101 ? -7.919 2.410 17.830 1.00 91.00 101 ARG A N 1
ATOM 716 C CA . ARG A 1 101 ? -7.658 2.336 19.279 1.00 91.00 101 ARG A CA 1
ATOM 717 C C . ARG A 1 101 ? -7.686 3.714 19.935 1.00 91.00 101 ARG A C 1
ATOM 719 O O . ARG A 1 101 ? -8.223 3.837 21.026 1.00 91.00 101 ARG A O 1
ATOM 726 N N . ARG A 1 102 ? -7.123 4.735 19.280 1.00 88.19 102 ARG A N 1
ATOM 727 C CA . ARG A 1 102 ? -7.125 6.110 19.801 1.00 88.19 102 ARG A CA 1
ATOM 728 C C . ARG A 1 102 ? -8.536 6.679 19.903 1.00 88.19 102 ARG A C 1
ATOM 730 O O . ARG A 1 102 ? -8.860 7.249 20.935 1.00 88.19 102 ARG A O 1
ATOM 737 N N . SER A 1 103 ? -9.372 6.470 18.886 1.00 86.31 103 SER A N 1
ATOM 738 C CA . SER A 1 103 ? -10.774 6.904 18.923 1.00 86.31 103 SER A CA 1
ATOM 739 C C . SER A 1 103 ? -11.538 6.270 20.087 1.00 86.31 103 SER A C 1
ATOM 741 O O . SER A 1 103 ? -12.211 6.980 20.818 1.00 86.31 103 SER A O 1
ATOM 743 N N . ALA A 1 104 ? -11.344 4.970 20.335 1.00 84.94 104 ALA A N 1
ATOM 744 C CA . ALA A 1 104 ? -12.004 4.279 21.445 1.00 84.94 104 ALA A CA 1
ATOM 745 C C . ALA A 1 104 ? -11.581 4.789 22.838 1.00 84.94 104 ALA A C 1
ATOM 747 O O . ALA A 1 104 ? -12.388 4.766 23.757 1.00 84.94 104 ALA A O 1
ATOM 748 N N . ILE A 1 105 ? -10.334 5.249 23.005 1.00 87.44 105 ILE A N 1
ATOM 749 C CA . ILE A 1 105 ? -9.855 5.841 24.269 1.00 87.44 105 ILE A CA 1
ATOM 750 C C . ILE A 1 105 ? -10.457 7.234 24.498 1.00 87.44 105 ILE A C 1
ATOM 752 O O . ILE A 1 105 ? -10.645 7.629 25.638 1.00 87.44 105 ILE A O 1
ATOM 756 N N . MET A 1 106 ? -10.735 7.991 23.434 1.00 79.25 106 MET A N 1
ATOM 757 C CA . MET A 1 106 ? -11.308 9.338 23.548 1.00 79.25 106 MET A CA 1
ATOM 758 C C . MET A 1 106 ? -12.820 9.339 23.823 1.00 79.25 106 ME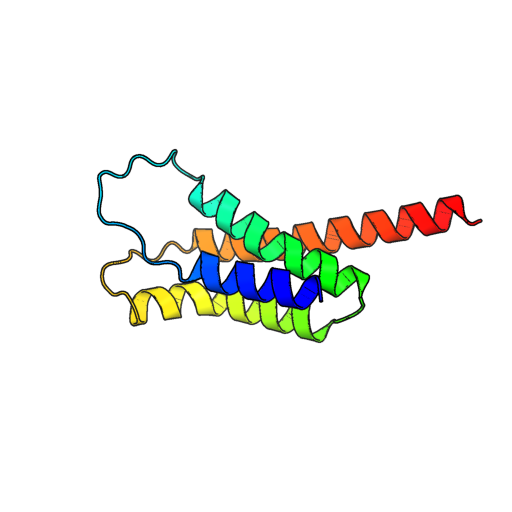T A C 1
ATOM 760 O O . MET A 1 106 ? -13.343 10.358 24.262 1.00 79.25 106 MET A O 1
ATOM 764 N N . GLU A 1 107 ? -13.516 8.238 23.526 1.00 75.75 107 GLU A N 1
ATOM 765 C CA . GLU A 1 107 ? -14.972 8.098 23.690 1.00 75.75 107 GLU A CA 1
ATOM 766 C C . GLU A 1 107 ? -15.401 7.457 25.027 1.00 75.75 107 GLU A C 1
ATOM 768 O O . GLU A 1 107 ? -16.600 7.397 25.295 1.00 75.75 107 GLU A O 1
ATOM 773 N N . GLY A 1 108 ? -14.461 6.962 25.844 1.00 63.12 108 GLY A N 1
ATOM 774 C CA . GLY A 1 108 ? -14.725 6.291 27.128 1.00 63.12 108 GLY A CA 1
ATOM 775 C C . GLY A 1 108 ? -14.291 7.111 28.331 1.00 63.12 108 GLY A C 1
ATOM 776 O O . GLY A 1 108 ? -15.032 7.081 29.337 1.00 63.12 108 GLY A O 1
#

Sequence (108 aa):
MLLVAALALQVAGLYAPTVPGPDTGLPGLDKVGHLLMFAAPAALATLLGARWVLVALVVHALVSEPLQGWVAPQREADPLDAVADLLGIAAGVALARALRRRSAIMEG

Organism: NCBI:txid125288

pLDDT: mean 89.62, std 11.14, range [51.41, 98.62]

Foldseek 3Di:
DQLVVLLVCLVCVLPPDDDDDPPPDDPCVLLVSLLQSQLRSLLVCLLVVVVVVLVVQLVCLVVSQVVCCVVPVVDDRDVSSSVSNVNSNVNSNVVSVVVVVVVVVVVD

Secondary structure (DSSP, 8-state):
-HHHHHHHHHHHHHTPPPPPS---SPTTHHHHHHHHHHHHHHHHHHHHT-HHHHHHHHHHHHHHHHHHHHH-TTSPP-HHHHHHHHHHHHHHHHHHHHHHHHHHHH--